Protein AF-A0A8S8XSM4-F1 (afdb_monomer_lite)

pLDDT: mean 74.54, std 16.75, range [39.03, 95.88]

Foldseek 3Di:
DPDPVVVVVVVCVVVVVVVVVVVVVVVVVVVVVVVVVVVVVVVVVVVVVVCVVVVPPPPVAPCLVVVVCQCPPPCHNCPDDPPPDPPPPDDDDDPVVDCNPVPNPDDDDPVSVVVVVVVVVVVVVVVVVQQVCQVPDPLCVVVVHNGVVVSVVVVSCVVPPDPCPVVVVVVVCVVPDD

Radius of gyration: 32.02 Å; chains: 1; bounding box: 61×60×104 Å

Structure (mmCIF, N/CA/C/O backbone):
data_AF-A0A8S8XSM4-F1
#
_entry.id   AF-A0A8S8XSM4-F1
#
loop_
_atom_site.group_PDB
_atom_site.id
_atom_site.type_symbol
_atom_site.label_atom_id
_atom_site.label_alt_id
_atom_site.label_comp_id
_atom_site.label_asym_id
_atom_site.label_entity_id
_atom_site.label_seq_id
_atom_site.pdbx_PDB_ins_code
_atom_site.Cartn_x
_atom_site.Cartn_y
_atom_site.Cartn_z
_atom_site.occupancy
_atom_site.B_iso_or_equiv
_atom_site.auth_seq_id
_atom_site.auth_comp_id
_atom_site.auth_asym_id
_atom_site.auth_atom_id
_atom_site.pdbx_PDB_model_num
ATOM 1 N N . MET A 1 1 ? -2.924 33.298 47.938 1.00 69.75 1 MET A N 1
ATOM 2 C CA . MET A 1 1 ? -3.280 32.424 46.799 1.00 69.75 1 MET A CA 1
ATOM 3 C C . MET A 1 1 ? -2.288 32.737 45.690 1.00 69.75 1 MET A C 1
ATOM 5 O O . MET A 1 1 ? -1.945 33.910 45.592 1.00 69.75 1 MET A O 1
ATOM 9 N N . PRO A 1 2 ? -1.749 31.752 44.950 1.00 69.94 2 PRO A N 1
ATOM 10 C CA . PRO A 1 2 ? -0.869 32.055 43.822 1.00 69.94 2 PRO A CA 1
ATOM 11 C C . PRO A 1 2 ? -1.627 32.911 42.802 1.00 69.94 2 PRO A C 1
ATOM 13 O O . PRO A 1 2 ? -2.834 32.727 42.635 1.00 69.94 2 PRO A O 1
ATOM 16 N N . ASP A 1 3 ? -0.937 33.854 42.157 1.00 86.81 3 ASP A N 1
ATOM 17 C CA . ASP A 1 3 ? -1.569 34.731 41.172 1.00 86.81 3 ASP A CA 1
ATOM 18 C C . ASP A 1 3 ? -2.214 33.899 40.053 1.00 86.81 3 ASP A C 1
ATOM 20 O O . ASP A 1 3 ? -1.599 32.943 39.565 1.00 86.81 3 ASP A O 1
ATOM 24 N N . PRO A 1 4 ? -3.428 34.257 39.599 1.00 84.62 4 PRO A N 1
ATOM 25 C CA . PRO A 1 4 ? -4.159 33.489 38.591 1.00 84.62 4 PRO A CA 1
ATOM 26 C C . PRO A 1 4 ? -3.360 33.325 37.290 1.00 84.62 4 PRO A C 1
ATOM 28 O O . PRO A 1 4 ? -3.462 32.301 36.622 1.00 84.62 4 PRO A O 1
ATOM 31 N N . VAL A 1 5 ? -2.495 34.292 36.972 1.00 84.50 5 VAL A N 1
ATOM 32 C CA . VAL A 1 5 ? -1.582 34.242 35.823 1.00 84.50 5 VAL A CA 1
ATOM 33 C C . VAL A 1 5 ? -0.590 33.077 35.931 1.00 84.50 5 VAL A C 1
ATOM 35 O O . VAL A 1 5 ? -0.357 32.385 34.945 1.00 84.50 5 VAL A O 1
ATOM 38 N N . ILE A 1 6 ? -0.046 32.812 37.122 1.00 85.62 6 ILE A N 1
ATOM 39 C CA . ILE A 1 6 ? 0.933 31.735 37.356 1.00 85.62 6 ILE A CA 1
ATOM 40 C C . ILE A 1 6 ? 0.262 30.360 37.240 1.00 85.62 6 ILE A C 1
ATOM 42 O O . ILE A 1 6 ? 0.851 29.410 36.731 1.00 85.62 6 ILE A O 1
ATOM 46 N N . PHE A 1 7 ? -0.991 30.242 37.677 1.00 84.38 7 PHE A N 1
ATOM 47 C CA . PHE A 1 7 ? -1.741 28.992 37.556 1.00 84.38 7 PHE A CA 1
ATOM 48 C C . PHE A 1 7 ? -2.066 28.655 36.092 1.00 84.38 7 PHE A C 1
ATOM 50 O O . PHE A 1 7 ? -1.910 27.511 35.665 1.00 84.38 7 PHE A O 1
ATOM 57 N N . VAL A 1 8 ? -2.457 29.660 35.301 1.00 85.69 8 VAL A N 1
ATOM 58 C CA . VAL A 1 8 ? -2.746 29.485 33.871 1.00 85.69 8 VAL A CA 1
ATOM 59 C C . VAL A 1 8 ? -1.489 29.086 33.092 1.00 85.69 8 VAL A C 1
ATOM 61 O O . VAL A 1 8 ? -1.557 28.193 32.248 1.00 85.69 8 VAL A O 1
ATOM 64 N N . THR A 1 9 ? -0.326 29.676 33.381 1.00 86.50 9 THR A N 1
ATOM 65 C CA . THR A 1 9 ? 0.915 29.326 32.669 1.00 86.50 9 THR A CA 1
ATOM 66 C C . THR A 1 9 ? 1.357 27.891 32.946 1.00 86.50 9 THR A C 1
ATOM 68 O O . THR A 1 9 ? 1.697 27.175 32.006 1.00 86.50 9 THR A O 1
ATOM 71 N N . ILE A 1 10 ? 1.279 27.429 34.198 1.00 89.06 10 ILE A N 1
ATOM 72 C CA . ILE A 1 10 ? 1.625 26.047 34.573 1.00 89.06 10 ILE A CA 1
ATOM 73 C C . ILE A 1 10 ? 0.739 25.026 33.844 1.00 89.06 10 ILE A C 1
ATOM 75 O O . ILE A 1 10 ? 1.228 23.971 33.444 1.00 89.06 10 ILE A O 1
ATOM 79 N N . LEU A 1 11 ? -0.540 25.344 33.622 1.00 86.56 11 LEU A N 1
ATOM 80 C CA . LEU A 1 11 ? -1.478 24.456 32.934 1.00 86.56 11 LEU A CA 1
ATOM 81 C C . LEU A 1 11 ? -1.235 24.396 31.417 1.00 86.56 11 LEU A C 1
ATOM 83 O O . LEU A 1 11 ? -1.378 23.335 30.811 1.00 86.56 11 LEU A O 1
ATOM 87 N N . PHE A 1 12 ? -0.829 25.508 30.798 1.00 90.12 12 PHE A N 1
ATOM 88 C CA . PHE A 1 12 ? -0.621 25.579 29.348 1.00 90.12 12 PHE A CA 1
ATOM 89 C C . PHE A 1 12 ? 0.743 25.060 28.874 1.00 90.12 12 PHE A C 1
ATOM 91 O O . PHE A 1 12 ? 0.816 24.532 27.767 1.00 90.12 12 PHE A O 1
ATOM 98 N N . ILE A 1 13 ? 1.805 25.153 29.684 1.00 90.62 13 ILE A N 1
ATOM 99 C CA . ILE A 1 13 ? 3.154 24.657 29.337 1.00 90.62 13 ILE A CA 1
ATOM 100 C C . ILE A 1 13 ? 3.169 23.191 28.851 1.00 90.62 13 ILE A C 1
ATOM 102 O O . ILE A 1 13 ? 3.739 22.932 27.790 1.00 90.62 13 ILE A O 1
ATOM 106 N N . PRO A 1 14 ? 2.566 22.211 29.553 1.00 93.06 14 PRO A N 1
ATOM 107 C CA . PRO A 1 14 ? 2.589 20.825 29.085 1.00 93.06 14 PRO A CA 1
ATOM 108 C C . PRO A 1 14 ? 1.781 20.636 27.794 1.00 93.06 14 PRO A C 1
ATOM 110 O O . PRO A 1 14 ? 2.182 19.863 26.926 1.00 93.06 14 PRO A O 1
ATOM 113 N N . VAL A 1 15 ? 0.677 21.370 27.628 1.00 92.38 15 VAL A N 1
ATOM 114 C CA . VAL A 1 15 ? -0.173 21.292 26.429 1.00 92.38 15 VAL A CA 1
ATOM 115 C C . VAL A 1 15 ? 0.570 21.825 25.206 1.00 92.38 15 VAL A C 1
ATOM 117 O O . VAL A 1 15 ? 0.608 21.166 24.167 1.00 92.38 15 VAL A O 1
ATOM 120 N N . THR A 1 16 ? 1.207 22.992 25.324 1.00 91.62 16 THR A N 1
ATOM 121 C CA . THR A 1 16 ? 1.988 23.575 24.226 1.00 91.62 16 THR A CA 1
ATOM 122 C C . THR A 1 16 ? 3.199 22.711 23.889 1.00 91.62 16 THR A C 1
ATOM 124 O O . THR A 1 16 ? 3.492 22.527 22.711 1.00 91.62 16 THR A O 1
ATOM 127 N N . PHE A 1 17 ? 3.845 22.103 24.888 1.00 95.00 17 PHE A N 1
ATOM 128 C CA . PHE A 1 17 ? 4.951 21.172 24.673 1.00 95.00 17 PHE A CA 1
ATOM 129 C C . PHE A 1 17 ? 4.535 19.944 23.847 1.00 95.00 17 PHE A C 1
ATOM 131 O O . PHE A 1 17 ? 5.211 19.601 22.879 1.00 95.00 17 PHE A O 1
ATOM 138 N N . VAL A 1 18 ? 3.397 19.315 24.167 1.00 95.31 18 VAL A N 1
ATOM 139 C CA . VAL A 1 18 ? 2.875 18.164 23.405 1.00 95.31 18 VAL A CA 1
ATOM 140 C C . VAL A 1 18 ? 2.526 18.555 21.967 1.00 95.31 18 VAL A C 1
ATOM 142 O O . VAL A 1 18 ? 2.875 17.829 21.034 1.00 95.31 18 VAL A O 1
ATOM 145 N N . LEU A 1 19 ? 1.879 19.709 21.770 1.00 93.69 19 LEU A N 1
ATOM 146 C CA . LEU A 1 19 ? 1.519 20.203 20.437 1.00 93.69 19 LEU A CA 1
ATOM 147 C C . LEU A 1 19 ? 2.754 20.474 19.573 1.00 93.69 19 LEU A C 1
ATOM 149 O O . LEU A 1 19 ? 2.806 20.045 18.420 1.00 93.69 19 LEU A O 1
ATOM 153 N N . VAL A 1 20 ? 3.761 21.142 20.140 1.00 95.56 20 VAL A N 1
ATOM 154 C CA . VAL A 1 20 ? 5.030 21.419 19.458 1.00 95.56 20 VAL A CA 1
ATOM 155 C C . VAL A 1 20 ? 5.753 20.118 19.128 1.00 95.56 20 VAL A C 1
ATOM 157 O O . VAL A 1 20 ? 6.206 19.954 18.000 1.00 95.56 20 VAL A O 1
ATOM 160 N N . ASN A 1 21 ? 5.808 19.164 20.059 1.00 95.88 21 ASN A N 1
ATOM 161 C CA . ASN A 1 21 ? 6.456 17.880 19.815 1.00 95.88 21 ASN A CA 1
ATOM 162 C C . ASN A 1 21 ? 5.788 17.121 18.659 1.00 95.88 21 ASN A C 1
ATOM 164 O O . ASN A 1 21 ? 6.469 16.680 17.739 1.00 95.88 21 ASN A O 1
ATOM 168 N N . ASN A 1 22 ? 4.454 17.049 18.648 1.00 94.19 22 ASN A N 1
ATOM 169 C CA . ASN A 1 22 ? 3.709 16.385 17.577 1.00 94.19 22 ASN A CA 1
ATOM 170 C C . ASN A 1 22 ? 3.908 17.078 16.216 1.00 94.19 22 ASN A C 1
ATOM 172 O O . ASN A 1 22 ? 4.124 16.423 15.195 1.00 94.19 22 ASN A O 1
ATOM 176 N N . TYR A 1 23 ? 3.909 18.415 16.201 1.00 95.38 23 TYR A N 1
ATOM 177 C CA . TYR A 1 23 ? 4.209 19.193 14.999 1.00 95.38 23 TYR A CA 1
ATOM 178 C C . TYR A 1 23 ? 5.619 18.902 14.467 1.00 95.38 23 TYR A C 1
ATOM 180 O O . TYR A 1 23 ? 5.796 18.657 13.273 1.00 95.38 23 TYR A O 1
ATOM 188 N N . ILE A 1 24 ? 6.611 18.873 15.359 1.00 95.00 24 ILE A N 1
ATOM 189 C CA . ILE A 1 24 ? 8.001 18.564 15.025 1.00 95.00 24 ILE A CA 1
ATOM 190 C C . ILE A 1 24 ? 8.117 17.145 14.455 1.00 95.00 24 ILE A C 1
ATOM 192 O O . ILE A 1 24 ? 8.747 16.956 13.414 1.00 95.00 24 ILE A O 1
ATOM 196 N N . THR A 1 25 ? 7.485 16.153 15.091 1.00 93.19 25 THR A N 1
ATOM 197 C CA . THR A 1 25 ? 7.480 14.767 14.605 1.00 93.19 25 THR A CA 1
ATOM 198 C C . THR A 1 25 ? 6.909 14.683 13.193 1.00 93.19 25 THR A C 1
ATOM 200 O O . THR A 1 25 ? 7.551 14.112 12.312 1.00 93.19 25 THR A O 1
ATOM 203 N N . LYS A 1 26 ? 5.752 15.309 12.950 1.00 92.00 26 LYS A N 1
ATOM 204 C CA . LYS A 1 26 ? 5.112 15.317 11.630 1.00 92.00 26 LYS A CA 1
ATOM 205 C C . LYS A 1 26 ? 5.994 15.982 10.570 1.00 92.00 26 LYS A C 1
ATOM 207 O O . LYS A 1 26 ? 6.150 15.445 9.479 1.00 92.00 26 LYS A O 1
ATOM 212 N N . TYR A 1 27 ? 6.612 17.115 10.902 1.00 94.88 27 TYR A N 1
ATOM 213 C CA . TYR A 1 27 ? 7.510 17.829 9.996 1.00 94.88 27 TYR A CA 1
ATOM 214 C C . TYR A 1 27 ? 8.723 16.981 9.589 1.00 94.88 27 TYR A C 1
ATOM 216 O O . TYR A 1 27 ? 9.049 16.889 8.403 1.00 94.88 27 TYR A O 1
ATOM 224 N N . TYR A 1 28 ? 9.376 16.321 10.552 1.00 93.88 28 TYR A N 1
ATOM 225 C CA . TYR A 1 28 ? 10.510 15.450 10.248 1.00 93.88 28 TYR A CA 1
ATOM 226 C C . TYR A 1 28 ? 10.096 14.208 9.460 1.00 93.88 28 TYR A C 1
ATOM 228 O O . TYR A 1 28 ? 10.827 13.824 8.555 1.00 93.88 28 TYR A O 1
ATOM 236 N N . GLN A 1 29 ? 8.927 13.624 9.732 1.00 91.12 29 GLN A N 1
ATOM 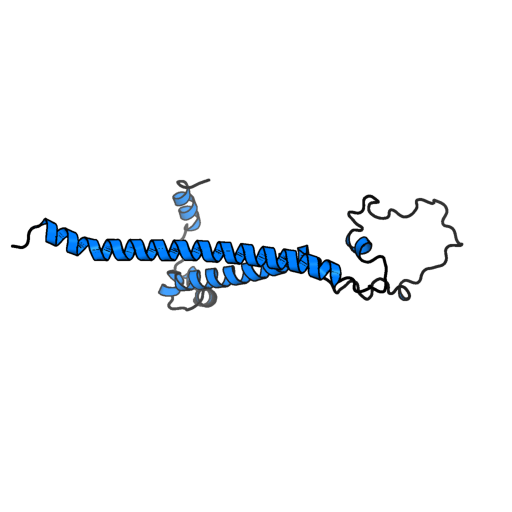237 C CA . GLN A 1 29 ? 8.402 12.505 8.944 1.00 91.12 29 GLN A CA 1
ATOM 238 C C . GLN A 1 29 ? 8.214 12.886 7.472 1.00 91.12 29 GLN A C 1
ATOM 240 O O . GLN A 1 29 ? 8.766 12.210 6.608 1.00 91.12 29 GLN A O 1
ATOM 245 N N . THR A 1 30 ? 7.533 14.003 7.181 1.00 88.62 30 THR A N 1
ATOM 246 C CA . THR A 1 30 ? 7.356 14.478 5.796 1.00 88.62 30 THR A CA 1
ATOM 247 C C . THR A 1 30 ? 8.697 14.751 5.118 1.00 88.62 30 THR A C 1
ATOM 249 O O . THR A 1 30 ? 8.893 14.411 3.954 1.00 88.62 30 THR A O 1
ATOM 252 N N . LYS A 1 31 ? 9.650 15.351 5.842 1.00 92.31 31 LYS A N 1
ATOM 253 C CA . LYS A 1 31 ? 10.969 15.662 5.285 1.00 92.31 31 LYS A CA 1
ATOM 254 C C . LYS A 1 31 ? 11.794 14.406 5.001 1.00 92.31 31 LYS A C 1
ATOM 256 O O . LYS A 1 31 ? 12.466 14.355 3.977 1.00 92.31 31 LYS A O 1
ATOM 261 N N . ILE A 1 32 ? 11.745 13.412 5.888 1.00 90.06 32 ILE A N 1
ATOM 262 C CA . ILE A 1 32 ? 12.396 12.115 5.675 1.00 90.06 32 ILE A CA 1
ATOM 263 C C . ILE A 1 32 ? 11.787 11.442 4.450 1.00 90.06 32 ILE A C 1
ATOM 265 O O . ILE A 1 32 ? 12.539 11.039 3.576 1.00 90.06 32 ILE A O 1
ATOM 269 N N . GLU A 1 33 ? 10.458 11.392 4.345 1.00 87.50 33 GLU A N 1
ATOM 270 C CA . GLU A 1 33 ? 9.767 10.800 3.196 1.00 87.50 33 GLU A CA 1
ATOM 271 C C . GLU A 1 33 ? 10.181 11.467 1.875 1.00 87.50 33 GLU A C 1
ATOM 273 O O . GLU A 1 33 ? 10.549 10.783 0.918 1.00 87.50 33 GLU A O 1
ATOM 278 N N . TYR A 1 34 ? 10.207 12.802 1.842 1.00 89.94 34 TYR A N 1
ATOM 279 C CA . TYR A 1 34 ? 10.664 13.561 0.679 1.00 89.94 34 TYR A CA 1
ATOM 280 C C . TYR A 1 34 ? 12.106 13.206 0.291 1.00 89.94 34 TYR A C 1
ATOM 282 O O . TYR A 1 34 ? 12.357 12.837 -0.852 1.00 89.94 34 TYR A O 1
ATOM 290 N N . LEU A 1 35 ? 13.035 13.247 1.251 1.00 88.62 35 LEU A N 1
ATOM 291 C CA . LEU A 1 35 ? 14.446 12.932 1.009 1.00 88.62 35 LEU A CA 1
ATOM 292 C C . LEU A 1 35 ? 14.649 11.470 0.600 1.00 88.62 35 LEU A C 1
ATOM 294 O O . LEU A 1 35 ? 15.501 11.182 -0.233 1.00 88.62 35 LEU A O 1
ATOM 298 N N . THR A 1 36 ? 13.871 10.538 1.157 1.00 83.56 36 THR A N 1
ATOM 299 C CA . THR A 1 36 ? 13.928 9.131 0.750 1.00 83.56 36 THR A CA 1
ATOM 300 C C . THR A 1 36 ? 13.416 8.935 -0.668 1.00 83.56 36 THR A C 1
ATOM 302 O O . THR A 1 36 ? 14.031 8.184 -1.413 1.00 83.56 36 THR A O 1
ATOM 305 N N . ASN A 1 37 ? 12.347 9.628 -1.070 1.00 81.81 37 ASN A N 1
ATOM 306 C CA . ASN A 1 37 ? 11.854 9.574 -2.444 1.00 81.81 37 ASN A CA 1
ATOM 307 C C . ASN A 1 37 ? 12.865 10.187 -3.414 1.00 81.81 37 ASN A C 1
ATOM 309 O O . ASN A 1 37 ? 13.174 9.569 -4.424 1.00 81.81 37 ASN A O 1
ATOM 313 N N . GLU A 1 38 ? 13.427 11.352 -3.089 1.00 85.38 38 GLU A N 1
ATOM 314 C CA . GLU A 1 38 ? 14.476 11.992 -3.891 1.00 85.38 38 GLU A CA 1
ATOM 315 C C . GLU A 1 38 ? 15.703 11.081 -4.038 1.00 85.38 38 GLU A C 1
ATOM 317 O O . GLU A 1 38 ? 16.194 10.877 -5.144 1.00 85.38 38 GLU A O 1
ATOM 322 N N . PHE A 1 39 ? 16.155 10.458 -2.947 1.00 82.88 39 PHE A N 1
ATOM 323 C CA . PHE A 1 39 ? 17.258 9.500 -2.977 1.00 82.88 39 PHE A CA 1
ATOM 324 C C . PHE A 1 39 ? 16.928 8.245 -3.795 1.00 82.88 39 PHE A C 1
ATOM 326 O O . PHE A 1 39 ? 17.783 7.745 -4.521 1.00 82.88 39 PHE A O 1
ATOM 333 N N . LEU A 1 40 ? 15.703 7.721 -3.695 1.00 75.00 40 LEU A N 1
ATOM 334 C CA . LEU A 1 40 ? 15.259 6.586 -4.505 1.00 75.00 40 LEU A CA 1
ATOM 335 C C . LEU A 1 40 ? 15.208 6.944 -5.992 1.00 75.00 40 LEU A C 1
ATOM 337 O O . LEU A 1 40 ? 15.648 6.133 -6.796 1.00 75.00 40 LEU A O 1
ATOM 341 N N . ILE A 1 41 ? 14.742 8.147 -6.343 1.00 72.06 41 ILE A N 1
ATOM 342 C CA . ILE A 1 41 ? 14.753 8.668 -7.718 1.00 72.06 41 ILE A CA 1
ATOM 343 C C . ILE A 1 41 ? 16.191 8.812 -8.211 1.00 72.06 41 ILE A C 1
ATOM 345 O O . ILE A 1 41 ? 16.518 8.310 -9.274 1.00 72.06 41 ILE A O 1
ATOM 349 N N . GLN A 1 42 ? 17.082 9.402 -7.415 1.00 74.38 42 GLN A N 1
ATOM 350 C CA . GLN A 1 42 ? 18.489 9.539 -7.786 1.00 74.38 42 GLN A CA 1
ATOM 351 C C . GLN A 1 42 ? 19.176 8.180 -7.952 1.00 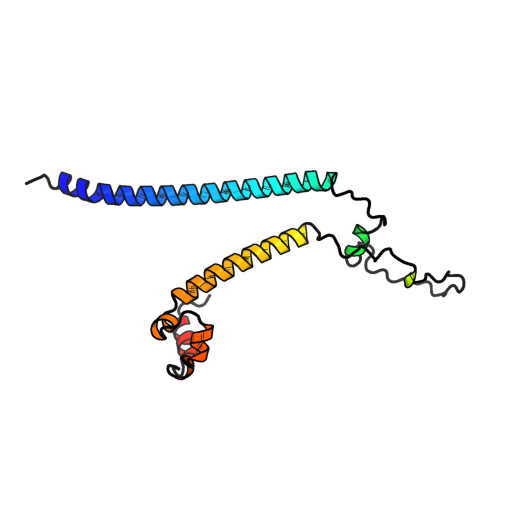74.38 42 GLN A C 1
ATOM 353 O O . GLN A 1 42 ? 19.973 7.997 -8.866 1.00 74.38 42 GLN A O 1
ATOM 358 N N . LYS A 1 43 ? 18.884 7.214 -7.074 1.00 72.56 43 LYS A N 1
ATOM 359 C CA . LYS A 1 43 ? 19.384 5.844 -7.208 1.00 72.56 43 LYS A CA 1
ATOM 360 C C . LYS A 1 43 ? 18.823 5.175 -8.461 1.00 72.56 43 LYS A C 1
ATOM 362 O O . LYS A 1 43 ? 19.533 4.380 -9.060 1.00 72.56 43 LYS A O 1
ATOM 367 N N . LEU A 1 44 ? 17.582 5.481 -8.832 1.00 67.88 44 LEU A N 1
ATOM 368 C CA . LEU A 1 44 ? 16.951 4.986 -10.046 1.00 67.88 44 LEU A CA 1
ATOM 369 C C . LEU A 1 44 ? 17.620 5.583 -11.294 1.00 67.88 44 LEU A C 1
ATOM 371 O O . LEU A 1 44 ? 18.064 4.817 -12.137 1.00 67.88 44 LEU A O 1
ATOM 375 N N . ASP A 1 45 ? 17.816 6.901 -11.348 1.00 63.59 45 ASP A N 1
ATOM 376 C CA . ASP A 1 45 ? 18.517 7.591 -12.443 1.00 63.59 45 ASP A CA 1
ATOM 377 C C . ASP A 1 45 ? 19.977 7.120 -12.568 1.00 63.59 45 ASP A C 1
ATOM 379 O O . ASP A 1 45 ? 20.458 6.828 -13.660 1.00 63.59 45 ASP A O 1
ATOM 383 N N . ALA A 1 46 ? 20.683 6.976 -11.440 1.00 60.72 46 ALA A N 1
ATOM 384 C CA . ALA A 1 46 ? 22.041 6.435 -11.418 1.00 60.72 46 ALA 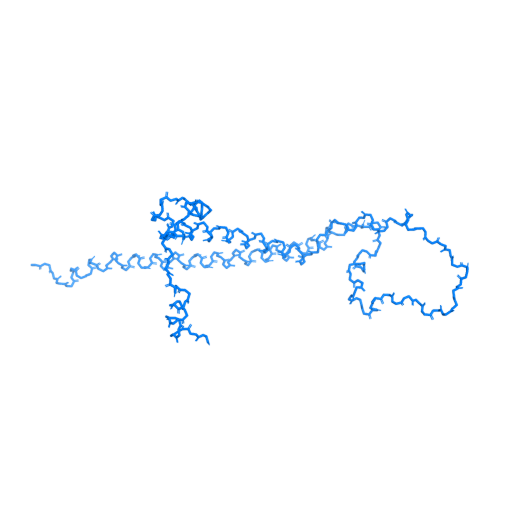A CA 1
ATOM 385 C C . ALA A 1 46 ? 22.075 4.948 -11.797 1.00 60.72 46 ALA A C 1
ATOM 387 O O . ALA A 1 46 ? 23.036 4.495 -12.415 1.00 60.72 46 ALA A O 1
ATOM 388 N N . SER A 1 47 ? 21.033 4.182 -11.447 1.00 57.41 47 SER A N 1
ATOM 389 C CA . SER A 1 47 ? 20.896 2.806 -11.915 1.00 57.41 47 SER A CA 1
ATOM 390 C C . SER A 1 47 ? 20.578 2.751 -13.399 1.00 57.41 47 SER A C 1
ATOM 392 O O . SER A 1 47 ? 21.123 1.880 -14.046 1.00 57.41 47 SER A O 1
ATOM 394 N N . ASP A 1 48 ? 19.800 3.676 -13.962 1.00 53.78 48 ASP A N 1
ATOM 395 C CA . ASP A 1 48 ? 19.553 3.756 -15.404 1.00 53.78 48 ASP A CA 1
ATOM 396 C C . ASP A 1 48 ? 20.849 4.112 -16.163 1.00 53.78 48 ASP A C 1
ATOM 398 O O . ASP A 1 48 ? 21.133 3.494 -17.189 1.00 53.78 48 ASP A O 1
ATOM 402 N N . GLU A 1 49 ? 21.707 4.995 -15.625 1.00 52.91 49 GLU A N 1
ATOM 403 C CA . GLU A 1 49 ? 23.055 5.252 -16.172 1.00 52.91 49 GLU A CA 1
ATOM 404 C C . GLU A 1 49 ? 24.015 4.048 -16.013 1.00 52.91 49 GLU A C 1
ATOM 406 O O . GLU A 1 49 ? 24.759 3.725 -16.943 1.00 52.91 49 GLU A O 1
ATOM 411 N N . GLU A 1 50 ? 24.000 3.326 -14.882 1.00 49.91 50 GLU A N 1
ATOM 412 C CA . GLU A 1 50 ? 24.783 2.084 -14.715 1.00 49.91 50 GLU A CA 1
ATOM 413 C C . GLU A 1 50 ? 24.205 0.896 -15.516 1.00 49.91 50 GLU A C 1
ATOM 415 O O . GLU A 1 50 ? 24.951 -0.004 -15.916 1.00 49.91 50 GLU A O 1
ATOM 420 N N . ILE A 1 51 ? 22.899 0.875 -15.796 1.00 45.50 51 ILE A N 1
ATOM 421 C CA . ILE A 1 51 ? 22.198 -0.128 -16.612 1.00 45.50 51 ILE A CA 1
ATOM 422 C C . ILE A 1 51 ? 22.485 0.110 -18.098 1.00 45.50 51 ILE A C 1
ATOM 424 O O . ILE A 1 51 ? 22.745 -0.866 -18.803 1.00 45.50 51 ILE A O 1
ATOM 428 N N . ASP A 1 52 ? 22.564 1.359 -18.566 1.00 43.47 52 ASP A N 1
ATOM 429 C CA . ASP A 1 52 ? 22.953 1.674 -19.953 1.00 43.47 52 ASP A CA 1
ATOM 430 C C . ASP A 1 52 ? 24.402 1.228 -20.262 1.00 43.47 52 ASP A C 1
ATOM 432 O O . ASP A 1 52 ? 24.740 0.839 -21.384 1.00 43.47 52 ASP A O 1
ATOM 436 N N . LEU A 1 53 ? 25.260 1.157 -19.235 1.00 42.19 53 LEU A N 1
ATOM 437 C CA . LEU A 1 53 ? 26.637 0.655 -19.344 1.00 42.19 53 LEU A CA 1
ATOM 438 C C . LEU A 1 53 ? 26.794 -0.853 -19.054 1.00 42.19 53 LEU A C 1
ATOM 440 O O . LEU A 1 53 ? 27.727 -1.467 -19.578 1.00 42.19 53 LEU A O 1
ATOM 444 N N . SER A 1 54 ? 25.913 -1.478 -18.260 1.00 41.19 54 SER A N 1
ATOM 445 C CA . SER A 1 54 ? 26.056 -2.885 -17.820 1.00 41.19 54 SER A CA 1
ATOM 446 C C . SER A 1 54 ? 25.042 -3.876 -18.410 1.00 41.19 54 SER A C 1
ATOM 448 O O . SER A 1 54 ? 25.285 -5.087 -18.384 1.00 41.19 54 SER A O 1
ATOM 450 N N . VAL A 1 55 ? 23.942 -3.400 -19.004 1.00 45.31 55 VAL A N 1
ATOM 451 C CA . VAL A 1 55 ? 22.917 -4.231 -19.668 1.00 45.31 55 VAL A CA 1
ATOM 452 C C . VAL A 1 55 ? 23.065 -4.213 -21.188 1.00 45.31 55 VAL A C 1
ATOM 454 O O . VAL A 1 55 ? 22.247 -4.763 -21.919 1.00 45.31 55 VAL A O 1
ATOM 457 N N . LYS A 1 56 ? 24.221 -3.790 -21.699 1.00 43.84 56 LYS A N 1
ATOM 458 C CA . LYS A 1 56 ? 24.691 -4.269 -23.001 1.00 43.84 56 LYS A CA 1
ATOM 459 C C . LYS A 1 56 ? 25.215 -5.704 -22.877 1.00 43.84 56 LYS A C 1
ATOM 461 O O . LYS A 1 56 ? 26.361 -6.006 -23.198 1.00 43.84 56 LYS A O 1
ATOM 466 N N . ARG A 1 57 ? 24.381 -6.628 -22.382 1.00 46.50 57 ARG A N 1
ATOM 467 C CA . ARG A 1 57 ? 24.597 -8.036 -22.711 1.00 46.50 57 ARG A CA 1
ATOM 468 C C . ARG A 1 57 ? 24.226 -8.147 -24.167 1.00 46.50 57 ARG A C 1
ATOM 470 O O . ARG A 1 57 ? 23.058 -7.982 -24.508 1.00 46.50 57 ARG A O 1
ATOM 477 N N . ASP A 1 58 ? 25.230 -8.411 -24.991 1.00 45.72 58 ASP A N 1
ATOM 478 C CA . ASP A 1 58 ? 25.058 -8.846 -26.366 1.00 45.72 58 ASP A CA 1
ATOM 479 C C . ASP A 1 58 ? 24.105 -10.046 -26.358 1.00 45.72 58 ASP A C 1
ATOM 481 O O . ASP A 1 58 ? 24.506 -11.206 -26.233 1.00 45.72 58 ASP A O 1
ATOM 485 N N . SER A 1 59 ? 22.801 -9.778 -26.448 1.00 46.56 59 SER A N 1
ATOM 486 C CA . SER A 1 59 ? 21.870 -10.785 -26.909 1.00 46.56 59 SER A CA 1
ATOM 487 C C . SER A 1 59 ? 22.461 -11.268 -28.229 1.00 46.56 59 SER A C 1
ATOM 489 O O . SER A 1 59 ? 22.873 -10.471 -29.076 1.00 46.56 59 SER A O 1
ATOM 491 N N . ARG A 1 60 ? 22.568 -12.586 -28.415 1.00 52.22 60 ARG A N 1
ATOM 492 C CA . ARG A 1 60 ? 23.139 -13.158 -29.648 1.00 52.22 60 ARG A CA 1
ATOM 493 C C . ARG A 1 60 ? 22.314 -12.808 -30.899 1.00 52.22 60 ARG A C 1
ATOM 495 O O . ARG A 1 60 ? 22.667 -13.221 -32.001 1.00 52.22 60 ARG A O 1
ATOM 502 N N . PHE A 1 61 ? 21.239 -12.040 -30.723 1.00 51.50 61 PHE A N 1
ATOM 503 C CA . PHE A 1 61 ? 20.256 -11.664 -31.712 1.00 51.50 61 PHE A CA 1
ATOM 504 C C . PHE A 1 61 ? 20.133 -10.132 -31.749 1.00 51.50 61 PHE A C 1
ATOM 506 O O . PHE A 1 61 ? 19.547 -9.536 -30.850 1.00 51.50 61 PHE A O 1
ATOM 513 N N . PRO A 1 62 ? 20.621 -9.470 -32.808 1.00 55.09 62 PRO A N 1
ATOM 514 C CA . PRO A 1 62 ? 20.708 -8.008 -32.898 1.00 55.09 62 PRO A CA 1
ATOM 515 C C . PRO A 1 62 ? 19.350 -7.280 -33.011 1.00 55.09 62 PRO A C 1
ATOM 517 O O . PRO A 1 62 ? 19.320 -6.101 -33.340 1.00 55.09 62 PRO A O 1
ATOM 520 N N . ASN A 1 63 ? 18.219 -7.966 -32.804 1.00 55.22 63 ASN A N 1
ATOM 521 C CA . ASN A 1 63 ? 16.879 -7.479 -33.153 1.00 55.22 63 ASN A CA 1
ATOM 522 C C . ASN A 1 63 ? 15.876 -7.474 -31.982 1.00 55.22 63 ASN A C 1
ATOM 524 O O . ASN A 1 63 ? 14.676 -7.324 -32.208 1.00 55.22 63 ASN A O 1
ATOM 528 N N . ILE A 1 64 ? 16.328 -7.690 -30.744 1.00 56.50 64 ILE A N 1
ATOM 529 C CA . ILE A 1 64 ? 15.431 -7.949 -29.606 1.00 56.50 64 ILE A CA 1
ATOM 530 C C . ILE A 1 64 ? 14.526 -6.755 -29.253 1.00 56.50 64 ILE A C 1
ATOM 532 O O . ILE A 1 64 ? 13.338 -6.941 -28.993 1.00 56.50 64 ILE A O 1
ATOM 536 N N . GLU A 1 65 ? 15.038 -5.525 -29.347 1.00 52.78 65 GLU A N 1
ATOM 537 C CA . GLU A 1 65 ? 14.266 -4.301 -29.082 1.00 52.78 65 GLU A CA 1
ATOM 538 C C . GLU A 1 65 ? 13.151 -4.079 -30.114 1.00 52.78 65 GLU A C 1
ATOM 540 O O . GLU A 1 65 ? 12.017 -3.743 -29.766 1.00 52.78 65 GLU A O 1
ATOM 545 N N . TYR A 1 66 ? 13.428 -4.357 -31.390 1.00 54.50 66 TYR A N 1
ATOM 546 C CA . TYR A 1 66 ? 12.445 -4.209 -32.464 1.00 54.50 66 TYR A CA 1
ATOM 547 C C . TYR A 1 66 ? 11.391 -5.324 -32.469 1.00 54.50 66 TYR A C 1
ATOM 549 O O . TYR A 1 66 ? 10.353 -5.163 -33.105 1.00 54.50 66 TYR A O 1
ATOM 557 N N . LEU A 1 67 ? 11.626 -6.466 -31.807 1.00 56.31 67 LEU A N 1
ATOM 558 C CA . LEU A 1 67 ? 10.651 -7.563 -31.722 1.00 56.31 67 LEU A CA 1
ATOM 559 C C . LEU A 1 67 ? 9.504 -7.252 -30.751 1.00 56.31 67 LEU A C 1
ATOM 561 O O . LEU A 1 67 ? 8.367 -7.635 -31.028 1.00 56.31 67 LEU A O 1
ATOM 565 N N . ARG A 1 68 ? 9.770 -6.518 -29.663 1.00 56.41 68 ARG A N 1
ATOM 566 C CA . ARG A 1 68 ? 8.752 -6.164 -28.655 1.00 56.41 68 ARG A CA 1
ATOM 567 C C . ARG A 1 68 ? 7.807 -5.058 -29.123 1.00 56.41 68 ARG A C 1
ATOM 569 O O . ARG A 1 68 ? 6.616 -5.113 -28.843 1.00 56.41 68 ARG A O 1
ATOM 576 N N . ASN A 1 69 ? 8.315 -4.110 -29.911 1.00 54.94 69 ASN A N 1
ATOM 577 C CA . ASN A 1 69 ? 7.562 -2.937 -30.365 1.00 54.94 69 ASN A CA 1
ATOM 578 C C . ASN A 1 69 ? 6.951 -3.083 -31.771 1.00 54.94 69 ASN A C 1
ATOM 580 O O . ASN A 1 69 ? 6.504 -2.093 -32.341 1.00 54.94 69 ASN A O 1
ATOM 584 N N . ARG A 1 70 ? 6.873 -4.291 -32.352 1.00 56.41 70 ARG A N 1
ATOM 585 C CA . ARG A 1 70 ? 6.390 -4.487 -33.742 1.00 56.41 70 ARG A CA 1
ATOM 586 C C . ARG A 1 70 ? 4.974 -3.989 -34.023 1.00 56.41 70 ARG A C 1
ATOM 588 O O . ARG A 1 70 ? 4.652 -3.716 -35.173 1.00 56.41 70 ARG A O 1
ATOM 595 N N . GLY A 1 71 ? 4.123 -3.902 -33.003 1.00 55.31 71 GLY A N 1
ATOM 596 C CA . GLY A 1 71 ? 2.788 -3.314 -33.145 1.00 55.31 71 GLY A CA 1
ATOM 597 C C . GLY A 1 71 ? 2.802 -1.786 -33.267 1.00 55.31 71 GLY A C 1
ATOM 598 O O . GLY A 1 71 ? 1.867 -1.225 -33.831 1.00 55.31 71 GLY A O 1
ATOM 599 N N . SER A 1 72 ? 3.863 -1.146 -32.769 1.00 50.72 72 SER A N 1
ATOM 600 C CA . SER A 1 72 ? 3.995 0.308 -32.606 1.00 50.72 72 SER A CA 1
ATOM 601 C C . SER A 1 72 ? 5.132 0.923 -33.432 1.00 50.72 72 SER A C 1
ATOM 603 O O . SER A 1 72 ? 5.302 2.137 -33.397 1.00 50.72 72 SER A O 1
ATOM 605 N N . ASP A 1 73 ? 5.915 0.112 -34.155 1.00 52.56 73 ASP A N 1
ATOM 606 C CA . ASP A 1 73 ? 6.878 0.583 -35.157 1.00 52.56 73 ASP A CA 1
ATOM 607 C C . ASP A 1 73 ? 6.143 1.473 -36.177 1.00 52.56 73 ASP A C 1
ATOM 609 O O . ASP A 1 73 ? 5.017 1.178 -36.580 1.00 52.56 73 ASP A O 1
ATOM 613 N N . GLU A 1 74 ? 6.781 2.554 -36.621 1.00 54.53 74 GLU A N 1
ATOM 614 C CA . GLU A 1 74 ? 6.296 3.453 -37.677 1.00 54.53 74 GLU A CA 1
ATOM 615 C C . GLU A 1 74 ? 5.964 2.700 -38.981 1.00 54.53 74 GLU A C 1
ATOM 617 O O . GLU A 1 74 ? 5.135 3.146 -39.778 1.00 54.53 74 GLU A O 1
ATOM 622 N N . LYS A 1 75 ? 6.548 1.508 -39.173 1.00 55.59 75 LYS A N 1
ATOM 623 C CA . LYS A 1 75 ? 6.219 0.581 -40.269 1.00 55.59 75 LYS A CA 1
ATOM 624 C C . LYS A 1 75 ? 4.933 -0.241 -40.065 1.00 55.59 75 LYS A C 1
ATOM 626 O O . LYS A 1 75 ? 4.482 -0.870 -41.025 1.00 55.59 75 LYS A O 1
ATOM 631 N N . GLY A 1 76 ? 4.319 -0.208 -38.880 1.00 55.03 76 GLY A N 1
ATOM 632 C CA . GLY A 1 76 ? 3.105 -0.947 -38.519 1.00 55.03 76 GLY A CA 1
ATOM 633 C C . GLY A 1 76 ? 3.301 -2.471 -38.476 1.00 55.03 76 GLY A C 1
ATOM 634 O O . GLY A 1 76 ? 4.418 -2.963 -38.667 1.00 55.03 76 GLY A O 1
ATOM 635 N N . PRO A 1 77 ? 2.228 -3.265 -38.266 1.00 58.28 77 PRO A N 1
ATOM 636 C CA . PRO A 1 77 ? 2.315 -4.706 -38.464 1.00 58.28 77 PRO A CA 1
ATOM 637 C C . PRO A 1 77 ? 2.841 -4.959 -39.874 1.00 58.28 77 PRO A C 1
ATOM 639 O O . PRO A 1 77 ? 2.403 -4.313 -40.828 1.00 58.28 77 PRO A O 1
ATOM 642 N N . ALA A 1 78 ? 3.778 -5.900 -40.010 1.00 54.41 78 ALA A N 1
ATOM 64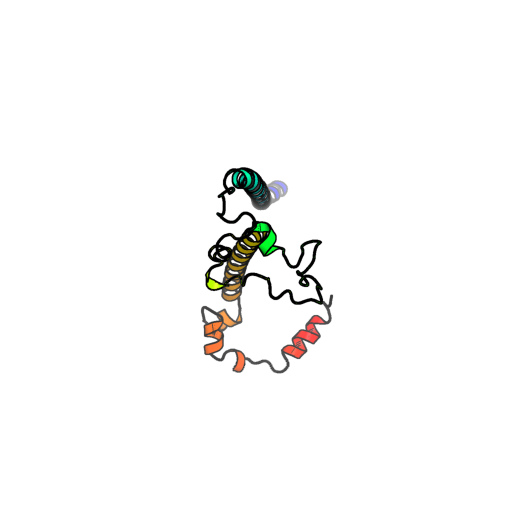3 C CA . ALA A 1 78 ? 4.277 -6.321 -41.309 1.00 54.41 78 ALA A CA 1
ATOM 644 C C . ALA A 1 78 ? 3.126 -6.973 -42.089 1.00 54.41 78 ALA A C 1
ATOM 646 O O . ALA A 1 78 ? 2.977 -8.194 -42.120 1.00 54.41 78 ALA A O 1
ATOM 647 N N . PHE A 1 79 ? 2.287 -6.155 -42.725 1.00 52.94 79 PHE A N 1
ATOM 648 C CA . PHE A 1 79 ? 1.460 -6.578 -43.831 1.00 52.94 79 PHE A CA 1
ATOM 649 C C . PHE A 1 79 ? 2.469 -7.049 -44.863 1.00 52.94 79 PHE A C 1
ATOM 651 O O . PHE A 1 79 ? 3.160 -6.229 -45.469 1.00 52.94 79 PHE A O 1
ATOM 658 N N . GLY A 1 80 ? 2.653 -8.369 -44.939 1.00 52.25 80 GLY A N 1
ATOM 659 C CA . GLY A 1 80 ? 3.662 -8.985 -45.786 1.00 52.25 80 GLY A CA 1
ATOM 660 C C . GLY A 1 80 ? 3.665 -8.343 -47.169 1.00 52.25 80 GLY A C 1
ATOM 661 O O . GLY A 1 80 ? 2.634 -7.846 -47.633 1.00 52.25 80 GLY A O 1
ATOM 662 N N . ILE A 1 81 ? 4.838 -8.324 -47.804 1.00 55.41 81 ILE A N 1
ATOM 663 C CA . ILE A 1 81 ? 5.030 -7.746 -49.136 1.00 55.41 81 ILE A CA 1
ATOM 664 C C . ILE A 1 81 ? 3.843 -8.171 -50.005 1.00 55.41 81 ILE A C 1
ATOM 666 O O . ILE A 1 81 ? 3.617 -9.367 -50.199 1.00 55.41 81 ILE A O 1
ATOM 670 N N . LYS A 1 82 ? 3.056 -7.199 -50.489 1.00 52.84 82 LYS A N 1
ATOM 671 C CA . LYS A 1 82 ? 1.903 -7.428 -51.376 1.00 52.84 82 LYS A CA 1
ATOM 672 C C . LYS A 1 82 ? 2.382 -7.828 -52.772 1.00 52.84 82 LYS A C 1
ATOM 674 O O . LYS A 1 82 ? 1.921 -7.288 -53.776 1.00 52.84 82 LYS A O 1
ATOM 679 N N . ASP A 1 83 ? 3.326 -8.754 -52.853 1.00 52.88 83 ASP A N 1
ATOM 680 C CA . ASP A 1 83 ? 3.723 -9.335 -54.113 1.00 52.88 83 ASP A CA 1
ATOM 681 C C . ASP A 1 83 ? 2.667 -10.370 -54.478 1.00 52.88 83 ASP A C 1
ATOM 683 O O . ASP A 1 83 ? 2.593 -11.466 -53.929 1.00 52.88 83 ASP A O 1
ATOM 687 N N . ARG A 1 84 ? 1.811 -10.009 -55.438 1.00 53.47 84 ARG A N 1
ATOM 688 C CA . ARG A 1 84 ? 0.774 -10.899 -55.991 1.00 53.47 84 ARG A CA 1
ATOM 689 C C . ARG A 1 84 ? 1.368 -12.116 -56.714 1.00 53.47 84 ARG A C 1
ATOM 691 O O . ARG A 1 84 ? 0.629 -12.962 -57.209 1.00 53.47 84 ARG A O 1
ATOM 698 N N . LYS A 1 85 ? 2.696 -12.198 -56.807 1.00 55.06 85 LYS A N 1
ATOM 699 C CA . LYS A 1 85 ? 3.435 -13.330 -57.349 1.00 55.06 85 LYS A CA 1
ATOM 700 C C . LYS A 1 85 ? 4.064 -14.082 -56.185 1.00 55.06 85 LYS A C 1
ATOM 702 O O . LYS A 1 85 ? 5.150 -13.732 -55.736 1.00 55.06 85 LYS A O 1
ATOM 707 N N . PHE A 1 86 ? 3.396 -15.139 -55.729 1.00 53.84 86 PHE A N 1
ATOM 708 C CA . PHE A 1 8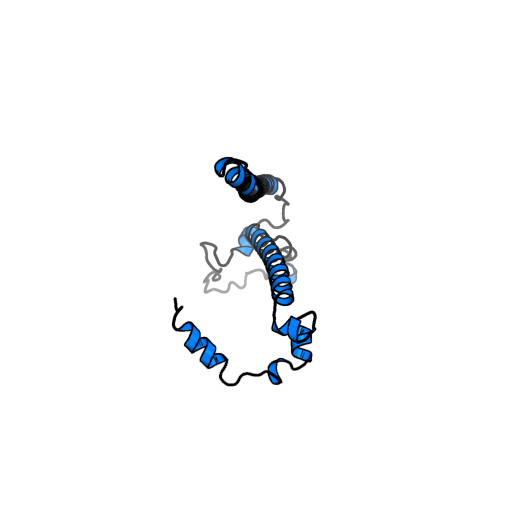6 ? 4.033 -16.153 -54.894 1.00 53.84 86 PHE A CA 1
ATOM 709 C C . PHE A 1 86 ? 5.259 -16.685 -55.648 1.00 53.84 86 PHE A C 1
ATOM 711 O O . PHE A 1 86 ? 5.139 -17.476 -56.581 1.00 53.84 86 PHE A O 1
ATOM 718 N N . SER A 1 87 ? 6.449 -16.191 -55.311 1.00 59.66 87 SER A N 1
ATOM 719 C CA . SER A 1 87 ? 7.682 -16.689 -55.905 1.00 59.66 87 SER A CA 1
ATOM 720 C C . SER A 1 87 ? 7.959 -18.076 -55.335 1.00 59.66 87 SER A C 1
ATOM 722 O O . SER A 1 87 ? 8.339 -18.218 -54.175 1.00 59.66 87 SER A O 1
ATOM 724 N N . THR A 1 88 ? 7.826 -19.114 -56.162 1.00 59.44 88 THR A N 1
ATOM 725 C CA . THR A 1 88 ? 8.159 -20.508 -55.807 1.00 59.44 88 THR A CA 1
ATOM 726 C C . THR A 1 88 ? 9.649 -20.701 -55.477 1.00 59.44 88 THR A C 1
ATOM 728 O O . THR A 1 88 ? 10.055 -21.769 -55.035 1.00 59.44 88 THR A O 1
ATOM 731 N N . LYS A 1 89 ? 10.484 -19.673 -55.693 1.00 66.31 89 LYS A N 1
ATOM 732 C CA . LYS A 1 89 ? 11.925 -19.679 -55.401 1.00 66.31 89 LYS A CA 1
ATOM 733 C C . LYS A 1 89 ? 12.265 -19.225 -53.977 1.00 66.31 89 LYS A C 1
ATOM 735 O O . LYS A 1 89 ? 13.441 -19.220 -53.619 1.00 66.31 89 LYS A O 1
ATOM 740 N N . GLY A 1 90 ? 11.277 -18.827 -53.171 1.00 62.00 90 GLY A N 1
ATOM 741 C CA . GLY A 1 90 ? 11.500 -18.527 -51.759 1.00 62.00 90 GLY A CA 1
ATOM 742 C C . GLY A 1 90 ? 12.013 -19.768 -51.029 1.00 62.00 90 GLY A C 1
ATOM 743 O O . GLY A 1 90 ? 11.360 -20.812 -51.040 1.00 62.00 90 GLY A O 1
ATOM 744 N N . LYS A 1 91 ? 13.191 -19.681 -50.399 1.00 68.00 91 LYS A N 1
ATOM 745 C CA . LYS A 1 91 ? 13.658 -20.752 -49.512 1.00 68.00 91 LYS A CA 1
ATOM 746 C C . LYS A 1 91 ? 12.674 -20.856 -48.349 1.00 68.00 91 LYS A C 1
ATOM 748 O O . LYS A 1 91 ? 12.393 -19.851 -47.700 1.00 68.00 91 LYS A O 1
ATOM 753 N N . ARG A 1 92 ? 12.160 -22.061 -48.082 1.00 65.88 92 ARG A N 1
ATOM 754 C CA . ARG A 1 92 ? 11.398 -22.309 -46.854 1.00 65.88 92 ARG A CA 1
ATOM 755 C C . ARG A 1 92 ? 12.315 -22.028 -45.667 1.00 65.88 92 ARG A C 1
ATOM 757 O O . ARG A 1 92 ? 13.395 -22.610 -45.577 1.00 65.88 92 ARG A O 1
ATOM 764 N N . VAL A 1 93 ? 11.890 -21.125 -44.795 1.00 65.56 93 VAL A N 1
ATOM 765 C CA . VAL A 1 93 ? 12.528 -20.902 -43.499 1.00 65.56 93 VAL A CA 1
ATOM 766 C C . VAL A 1 93 ? 11.803 -21.807 -42.515 1.00 65.56 93 VAL A C 1
ATOM 768 O O . VAL A 1 93 ? 10.596 -21.676 -42.334 1.00 65.56 93 VAL A O 1
ATOM 771 N N . ASP A 1 94 ? 12.520 -22.781 -41.965 1.00 69.12 94 ASP A N 1
ATOM 772 C CA . ASP A 1 94 ? 11.977 -23.686 -40.957 1.00 69.12 94 ASP A CA 1
ATOM 773 C C . ASP A 1 94 ? 11.799 -22.931 -39.634 1.00 69.12 94 ASP A C 1
ATOM 775 O O . ASP A 1 94 ? 12.758 -22.358 -39.111 1.00 69.12 94 ASP A O 1
ATOM 779 N N . ALA A 1 95 ? 10.572 -22.938 -39.111 1.00 61.06 95 ALA A N 1
ATOM 780 C CA . ALA A 1 95 ? 10.234 -22.301 -37.847 1.00 61.06 95 ALA A CA 1
ATOM 781 C C . ALA A 1 95 ? 10.954 -22.965 -36.663 1.00 61.06 95 ALA A C 1
ATOM 783 O O . ALA A 1 95 ? 11.350 -22.260 -35.747 1.00 61.06 95 ALA A O 1
ATOM 784 N N . MET A 1 96 ? 11.214 -24.280 -36.711 1.00 63.41 96 MET A N 1
ATOM 785 C CA . MET A 1 96 ? 11.941 -24.993 -35.648 1.00 63.41 96 MET A CA 1
ATOM 786 C C . MET A 1 96 ? 13.461 -24.794 -35.699 1.00 63.41 96 MET A C 1
ATOM 788 O O . MET A 1 96 ? 14.157 -25.123 -34.742 1.00 63.41 96 MET A O 1
ATOM 792 N N . LYS A 1 97 ? 14.000 -24.240 -36.793 1.00 66.81 97 LYS A N 1
ATOM 793 C CA . LYS A 1 97 ? 15.416 -23.851 -36.884 1.00 66.81 97 LYS A CA 1
ATOM 794 C C . LYS A 1 97 ? 15.655 -22.416 -36.407 1.00 66.81 97 LYS A C 1
ATOM 796 O O . LYS A 1 97 ? 16.794 -22.062 -36.100 1.00 66.81 97 LYS A O 1
ATOM 801 N N . ASN A 1 98 ? 14.611 -21.588 -36.380 1.00 63.59 98 ASN A N 1
ATOM 802 C CA . ASN A 1 98 ? 14.703 -20.220 -35.899 1.00 63.59 98 ASN A CA 1
ATOM 803 C C . ASN A 1 98 ? 14.691 -20.219 -34.360 1.00 63.59 98 ASN A C 1
ATOM 805 O O . ASN A 1 98 ? 13.674 -20.529 -33.752 1.00 63.59 98 ASN A O 1
ATOM 809 N N . ARG A 1 99 ? 15.836 -19.872 -33.762 1.00 64.75 99 ARG A N 1
ATOM 810 C CA . ARG A 1 99 ? 16.038 -19.760 -32.308 1.00 64.75 99 ARG A CA 1
ATOM 811 C C . ARG A 1 99 ? 16.050 -18.307 -31.825 1.00 64.75 99 ARG A C 1
ATOM 813 O O . ARG A 1 99 ? 16.372 -18.057 -30.669 1.00 64.75 99 ARG A O 1
ATOM 820 N N . ASP A 1 100 ? 15.703 -17.352 -32.693 1.00 63.72 100 ASP A N 1
ATOM 821 C CA . ASP A 1 100 ? 15.671 -15.915 -32.377 1.00 63.72 100 ASP A CA 1
ATOM 822 C C . ASP A 1 100 ? 14.651 -15.596 -31.263 1.00 63.72 100 ASP A C 1
ATOM 824 O O . ASP A 1 100 ? 14.664 -14.504 -30.700 1.00 63.72 100 ASP A O 1
ATOM 828 N N . TYR A 1 101 ? 13.769 -16.556 -30.956 1.00 59.91 101 TYR A N 1
ATOM 829 C CA . TYR A 1 101 ? 12.702 -16.467 -29.965 1.00 59.91 101 TYR A CA 1
ATOM 830 C C . TYR A 1 101 ? 12.928 -17.351 -28.722 1.00 59.91 101 TYR A C 1
ATOM 832 O O . TYR A 1 101 ? 12.054 -17.412 -27.864 1.00 59.91 101 TYR A O 1
ATOM 840 N N . ASP A 1 102 ? 14.067 -18.039 -28.602 1.00 63.91 102 ASP A N 1
ATOM 841 C CA . ASP A 1 102 ? 14.323 -18.926 -27.454 1.00 63.91 102 ASP A CA 1
ATOM 842 C C . ASP A 1 102 ? 14.571 -18.136 -26.151 1.00 63.91 102 ASP A C 1
ATOM 844 O O . ASP A 1 102 ? 14.287 -18.636 -25.068 1.00 63.91 102 ASP A O 1
ATOM 848 N N . ASP A 1 103 ? 15.066 -16.895 -26.256 1.00 56.59 103 ASP A N 1
ATOM 849 C CA . ASP A 1 103 ? 15.521 -16.075 -25.118 1.00 56.59 103 ASP A CA 1
ATOM 850 C C . ASP A 1 103 ? 14.672 -14.796 -24.900 1.00 56.59 103 ASP A C 1
ATOM 852 O O . ASP A 1 103 ? 15.051 -13.914 -24.128 1.00 56.59 103 ASP A O 1
ATOM 856 N N . ILE A 1 104 ? 13.518 -14.652 -25.568 1.00 58.81 104 ILE A N 1
ATOM 857 C CA . ILE A 1 104 ? 12.640 -13.464 -25.417 1.00 58.81 104 ILE A CA 1
ATOM 858 C C . ILE A 1 104 ? 11.880 -13.409 -24.084 1.00 58.81 104 ILE A C 1
ATOM 860 O O . ILE A 1 104 ? 11.247 -12.396 -23.797 1.00 58.81 104 ILE A O 1
ATOM 864 N N . GLU A 1 105 ? 11.948 -14.450 -23.253 1.00 61.03 105 GLU A N 1
ATOM 865 C CA . GLU A 1 105 ? 11.211 -14.500 -21.983 1.00 61.03 105 GLU A CA 1
ATOM 866 C C . GLU A 1 105 ? 11.854 -13.706 -20.828 1.00 61.03 105 GLU A C 1
ATOM 868 O O . GLU A 1 105 ? 11.236 -13.580 -19.776 1.00 61.03 105 GLU A O 1
ATOM 873 N N . ALA A 1 106 ? 13.072 -13.166 -20.955 1.00 62.19 106 ALA A N 1
ATOM 874 C CA . ALA A 1 106 ? 13.896 -12.998 -19.750 1.00 62.19 106 ALA A CA 1
ATOM 875 C C . ALA A 1 106 ? 14.324 -11.580 -19.334 1.00 62.19 106 ALA A C 1
ATOM 877 O O . ALA A 1 106 ? 15.197 -11.470 -18.472 1.00 62.19 106 ALA A O 1
ATOM 878 N N . ILE A 1 107 ? 13.760 -10.491 -19.871 1.00 64.69 107 ILE A N 1
ATOM 879 C CA . ILE A 1 107 ? 14.088 -9.147 -19.354 1.00 64.69 107 ILE A CA 1
ATOM 880 C C . ILE A 1 107 ? 12.831 -8.285 -19.300 1.00 64.69 107 ILE A C 1
ATOM 882 O O . ILE A 1 107 ? 12.279 -7.939 -20.340 1.00 64.69 107 ILE A O 1
ATOM 886 N N . ASN A 1 108 ? 12.377 -7.923 -18.099 1.00 63.16 108 ASN A N 1
ATOM 887 C CA . ASN A 1 108 ? 11.352 -6.891 -17.951 1.00 63.16 108 ASN A CA 1
ATOM 888 C C . ASN A 1 108 ? 11.917 -5.568 -18.473 1.00 63.16 108 ASN A C 1
ATOM 890 O O . ASN A 1 108 ? 13.048 -5.210 -18.154 1.00 63.16 108 ASN A O 1
ATOM 894 N N . SER A 1 109 ? 11.139 -4.841 -19.271 1.00 71.31 109 SER A N 1
ATOM 895 C CA . SER A 1 109 ? 11.485 -3.454 -19.591 1.00 71.31 109 SER A CA 1
ATOM 896 C C . SER A 1 109 ? 11.496 -2.622 -18.302 1.00 71.31 109 SER A C 1
ATOM 898 O O . SER A 1 109 ? 10.738 -2.929 -17.380 1.00 71.31 109 SER A O 1
ATOM 900 N N . THR A 1 110 ? 12.281 -1.543 -18.241 1.00 74.19 110 THR A N 1
ATOM 901 C CA . THR A 1 110 ? 12.319 -0.626 -17.087 1.00 74.19 110 THR A CA 1
ATOM 902 C C . THR A 1 110 ? 10.912 -0.201 -16.646 1.00 74.19 110 THR A C 1
ATOM 904 O O . THR A 1 110 ? 10.594 -0.231 -15.460 1.00 74.19 110 THR A O 1
ATOM 907 N N . GLY A 1 111 ? 10.004 0.085 -17.591 1.00 71.56 111 GLY A N 1
ATOM 908 C CA . GLY A 1 111 ? 8.612 0.429 -17.270 1.00 71.56 111 GLY A CA 1
ATOM 909 C C . GLY A 1 111 ? 7.800 -0.723 -16.656 1.00 71.56 111 GLY A C 1
ATOM 910 O O . GLY A 1 111 ? 6.986 -0.504 -15.760 1.00 71.56 111 GLY A O 1
ATOM 911 N N . GLU A 1 112 ? 8.035 -1.963 -17.089 1.00 72.31 112 GLU A N 1
ATOM 912 C CA . GLU A 1 112 ? 7.395 -3.156 -16.514 1.00 72.31 112 GLU A CA 1
ATOM 913 C C . GLU A 1 112 ? 7.942 -3.462 -15.116 1.00 72.31 112 GLU A C 1
ATOM 915 O O . GLU A 1 112 ? 7.198 -3.889 -14.232 1.00 72.31 112 GLU A O 1
ATOM 920 N N . GLU A 1 113 ? 9.234 -3.219 -14.893 1.00 79.12 113 GLU A N 1
ATOM 921 C CA . GLU A 1 113 ? 9.848 -3.310 -13.573 1.00 79.12 113 GLU A CA 1
ATOM 922 C C . GLU A 1 113 ? 9.279 -2.263 -12.609 1.00 79.12 113 GLU A C 1
ATOM 924 O O . GLU A 1 113 ? 8.882 -2.625 -11.499 1.00 79.12 113 GLU A O 1
ATOM 929 N N . MET A 1 114 ? 9.132 -1.008 -13.045 1.00 77.62 114 MET A N 1
ATOM 930 C CA . MET A 1 114 ? 8.462 0.034 -12.257 1.00 77.62 114 MET A CA 1
ATOM 931 C C . MET A 1 114 ? 7.025 -0.357 -11.904 1.00 77.62 114 MET A C 1
ATOM 933 O O . MET A 1 114 ? 6.620 -0.246 -10.746 1.00 77.62 114 MET A O 1
ATOM 937 N N . LEU A 1 115 ? 6.258 -0.858 -12.878 1.00 81.38 115 LEU A N 1
ATOM 938 C CA . LEU A 1 115 ? 4.885 -1.305 -12.649 1.00 81.38 115 LEU A CA 1
ATOM 939 C C . LEU A 1 115 ? 4.831 -2.464 -11.646 1.00 81.38 115 LEU A C 1
ATOM 941 O O . LEU A 1 115 ? 3.976 -2.480 -10.761 1.00 81.38 115 LEU A O 1
ATOM 945 N N . ARG A 1 116 ? 5.760 -3.420 -11.748 1.00 80.00 116 ARG A N 1
ATOM 946 C CA . ARG A 1 116 ? 5.879 -4.537 -10.802 1.00 80.00 116 ARG A CA 1
ATOM 947 C C . ARG A 1 116 ? 6.149 -4.038 -9.381 1.00 80.00 116 ARG A C 1
ATOM 949 O O . ARG A 1 116 ? 5.458 -4.470 -8.463 1.00 80.00 116 ARG A O 1
ATOM 956 N N . ILE A 1 117 ? 7.095 -3.113 -9.209 1.00 83.00 117 ILE A N 1
ATOM 957 C CA . ILE A 1 117 ? 7.416 -2.515 -7.902 1.00 83.00 117 ILE A CA 1
ATOM 958 C C . ILE A 1 117 ? 6.202 -1.761 -7.343 1.00 83.00 117 ILE A C 1
ATOM 960 O O . ILE A 1 117 ? 5.845 -1.936 -6.178 1.00 83.00 117 ILE A O 1
ATOM 964 N N . ALA A 1 118 ? 5.521 -0.962 -8.168 1.00 86.62 118 ALA A N 1
ATOM 965 C CA . ALA A 1 118 ? 4.322 -0.233 -7.759 1.00 86.62 118 ALA A CA 1
ATOM 966 C C . ALA A 1 118 ? 3.199 -1.179 -7.299 1.00 86.62 118 ALA A C 1
ATOM 968 O O . ALA A 1 118 ? 2.579 -0.941 -6.260 1.00 86.62 118 ALA A O 1
ATOM 969 N N . ASN A 1 119 ? 2.977 -2.277 -8.028 1.00 90.88 119 ASN A N 1
ATOM 970 C CA . ASN A 1 119 ? 2.005 -3.305 -7.657 1.00 90.88 119 ASN A CA 1
ATOM 971 C C . ASN A 1 119 ? 2.357 -3.972 -6.322 1.00 90.88 119 ASN A C 1
ATOM 973 O O . ASN A 1 119 ? 1.474 -4.182 -5.492 1.00 90.88 119 ASN A O 1
ATOM 977 N N . GLU A 1 120 ? 3.635 -4.275 -6.088 1.00 92.56 120 GLU A N 1
ATOM 978 C CA . GLU A 1 120 ? 4.091 -4.871 -4.831 1.00 92.56 120 GLU A CA 1
ATOM 979 C C . GLU A 1 120 ? 3.873 -3.925 -3.642 1.00 92.56 120 GLU A C 1
ATOM 981 O O . GLU A 1 120 ? 3.284 -4.320 -2.631 1.00 92.56 120 GLU A O 1
ATOM 986 N N . ILE A 1 121 ? 4.246 -2.649 -3.788 1.00 89.06 121 ILE A N 1
ATOM 987 C CA . ILE A 1 121 ? 4.013 -1.617 -2.768 1.00 89.06 121 ILE A CA 1
ATOM 988 C C . ILE A 1 121 ? 2.516 -1.471 -2.482 1.00 89.06 121 ILE A C 1
ATOM 990 O O . ILE A 1 121 ? 2.105 -1.420 -1.319 1.00 89.06 121 ILE A O 1
ATOM 994 N N . GLN A 1 122 ? 1.688 -1.410 -3.526 1.00 91.06 122 GLN A N 1
ATOM 995 C CA . GLN A 1 122 ? 0.245 -1.270 -3.366 1.00 91.06 122 GLN A CA 1
ATOM 996 C C . GLN A 1 122 ? -0.359 -2.494 -2.676 1.00 91.06 122 GLN A C 1
ATOM 998 O O . GLN A 1 122 ? -1.174 -2.333 -1.772 1.00 91.06 122 GLN A O 1
ATOM 1003 N N . SER A 1 123 ? 0.083 -3.703 -3.026 1.00 93.69 123 SER A N 1
ATOM 1004 C CA . SER A 1 123 ? -0.356 -4.939 -2.376 1.00 93.69 123 SER A CA 1
ATOM 1005 C C . SER A 1 123 ? -0.042 -4.936 -0.878 1.00 93.69 123 SER A C 1
ATOM 1007 O O . SER A 1 123 ? -0.899 -5.280 -0.063 1.00 93.69 123 SER A O 1
ATOM 1009 N N . GLN A 1 124 ? 1.166 -4.514 -0.492 1.00 93.25 124 GLN A N 1
ATOM 1010 C CA . GLN A 1 124 ? 1.550 -4.414 0.919 1.00 93.25 124 GLN A CA 1
ATOM 1011 C C . GLN A 1 124 ? 0.697 -3.381 1.663 1.00 93.25 124 GLN A C 1
ATOM 1013 O O . GLN A 1 124 ? 0.168 -3.674 2.737 1.00 93.25 124 GLN A O 1
ATOM 1018 N N . LYS A 1 125 ? 0.504 -2.193 1.076 1.00 92.69 125 LYS A N 1
ATOM 1019 C CA . LYS A 1 125 ? -0.351 -1.147 1.656 1.00 92.69 125 LYS A CA 1
ATOM 1020 C C . LYS A 1 125 ? -1.789 -1.626 1.824 1.00 92.69 125 LYS A C 1
ATOM 1022 O O . LYS A 1 125 ? -2.344 -1.486 2.909 1.00 92.69 125 LYS A O 1
ATOM 1027 N N . SER A 1 126 ? -2.367 -2.233 0.790 1.00 92.25 126 SER A N 1
ATOM 1028 C CA . SER A 1 126 ? -3.721 -2.786 0.833 1.00 92.25 126 SER A CA 1
ATOM 1029 C C . SER A 1 126 ? -3.867 -3.865 1.902 1.00 92.25 126 SER A C 1
ATOM 1031 O O . SER A 1 126 ? -4.864 -3.852 2.611 1.00 92.25 126 SER A O 1
ATOM 1033 N N . SER A 1 127 ? -2.871 -4.738 2.079 1.00 93.00 127 SER A N 1
ATOM 1034 C CA . SER A 1 127 ? -2.876 -5.752 3.143 1.00 93.00 127 SER A CA 1
ATOM 1035 C C . SER A 1 127 ? -2.898 -5.125 4.544 1.00 93.00 127 SER A C 1
ATOM 1037 O O . SER A 1 127 ? -3.724 -5.488 5.381 1.00 93.00 127 SER A O 1
ATOM 1039 N N . ILE A 1 128 ? -2.060 -4.111 4.786 1.00 93.38 128 ILE A N 1
ATOM 1040 C CA . ILE A 1 128 ? -2.030 -3.391 6.069 1.00 93.38 128 ILE A CA 1
ATOM 1041 C C . ILE A 1 128 ? -3.358 -2.670 6.318 1.00 93.38 128 ILE A C 1
ATOM 1043 O O . ILE A 1 128 ? -3.916 -2.753 7.413 1.00 93.38 128 ILE A O 1
ATOM 1047 N N . THR A 1 129 ? -3.874 -1.955 5.316 1.00 93.00 129 THR A N 1
ATOM 1048 C CA . THR A 1 129 ? -5.150 -1.240 5.424 1.00 93.00 129 THR A CA 1
ATOM 1049 C C . THR A 1 129 ? -6.308 -2.201 5.668 1.00 93.00 129 THR A C 1
ATOM 1051 O O . THR A 1 129 ? -7.147 -1.908 6.516 1.00 93.00 129 THR A O 1
ATOM 1054 N N . TRP A 1 130 ? -6.330 -3.348 4.986 1.00 93.75 130 TRP A N 1
ATOM 1055 C CA . TRP A 1 130 ? -7.322 -4.398 5.201 1.00 93.75 130 TRP A CA 1
ATOM 1056 C C . TRP A 1 130 ? -7.269 -4.902 6.640 1.00 93.75 130 TRP A C 1
ATOM 1058 O O . TRP A 1 130 ? -8.270 -4.824 7.344 1.00 93.75 130 TRP A O 1
ATOM 1068 N N . SER A 1 131 ? -6.100 -5.354 7.102 1.00 92.06 131 SER A N 1
ATOM 1069 C CA . SER A 1 131 ? -5.944 -5.894 8.457 1.00 92.06 131 SER A CA 1
ATOM 1070 C C . SER A 1 131 ? -6.348 -4.871 9.520 1.00 92.06 131 SER A C 1
ATOM 1072 O O . SER A 1 131 ? -7.061 -5.199 10.465 1.00 92.06 131 SER A O 1
ATOM 1074 N N . LYS A 1 132 ? -5.977 -3.599 9.330 1.00 92.00 132 LYS A N 1
ATOM 1075 C CA . LYS A 1 132 ? -6.409 -2.521 10.220 1.00 92.00 132 LYS A CA 1
ATOM 1076 C C . LYS A 1 132 ? -7.930 -2.364 10.216 1.00 92.00 132 LYS A C 1
ATOM 1078 O O . LYS A 1 132 ? -8.511 -2.267 11.292 1.00 92.00 132 LYS A O 1
ATOM 1083 N N . SER A 1 133 ? -8.552 -2.347 9.037 1.00 90.06 133 SER A N 1
ATOM 1084 C CA . SER A 1 133 ? -10.006 -2.234 8.897 1.00 90.06 133 SER A CA 1
ATOM 1085 C C . SER A 1 133 ? -10.722 -3.354 9.640 1.00 90.06 133 SER A C 1
ATOM 1087 O O . SER A 1 133 ? -11.641 -3.062 10.395 1.00 90.06 133 SER A O 1
ATOM 1089 N N . GLU A 1 134 ? -10.259 -4.599 9.496 1.00 90.31 134 GLU A N 1
ATOM 1090 C CA . GLU A 1 134 ? -10.844 -5.754 10.185 1.00 90.31 134 GLU A CA 1
ATOM 1091 C C . GLU A 1 134 ? -10.750 -5.623 11.706 1.00 90.31 134 GLU A C 1
ATOM 1093 O O . GLU A 1 134 ? -11.740 -5.810 12.403 1.00 90.31 134 GLU A O 1
ATOM 1098 N N . THR A 1 135 ? -9.592 -5.219 12.239 1.00 89.12 135 THR A N 1
ATOM 1099 C CA . THR A 1 135 ? -9.435 -5.048 13.698 1.00 89.12 135 THR A CA 1
ATOM 1100 C C . THR A 1 135 ? -10.310 -3.942 14.287 1.00 89.12 135 THR A C 1
ATOM 1102 O O . THR A 1 135 ? -10.562 -3.929 15.490 1.00 89.12 135 THR A O 1
ATOM 1105 N N . THR A 1 136 ? -10.731 -2.983 13.461 1.00 90.19 136 THR A N 1
ATOM 1106 C CA . THR A 1 136 ? -11.577 -1.858 13.877 1.00 90.19 136 THR A CA 1
ATOM 1107 C C . THR A 1 136 ? -13.051 -2.056 13.542 1.00 90.19 136 THR A C 1
ATOM 1109 O O . THR A 1 136 ? -13.856 -1.191 13.880 1.00 90.19 136 THR A O 1
ATOM 1112 N N . ASP A 1 137 ? -13.403 -3.148 12.865 1.00 92.00 137 ASP A N 1
ATOM 1113 C CA . ASP A 1 137 ? -14.767 -3.409 12.429 1.00 92.00 137 ASP A CA 1
ATOM 1114 C C . ASP A 1 137 ? -15.636 -3.814 13.629 1.00 92.00 137 ASP A C 1
ATOM 1116 O O . ASP A 1 137 ? -15.318 -4.739 14.382 1.00 92.00 137 ASP A O 1
ATOM 1120 N N . GLN A 1 138 ? -16.738 -3.090 13.820 1.00 90.50 138 GLN A N 1
ATOM 1121 C CA . GLN A 1 138 ? -17.654 -3.319 14.927 1.00 90.50 138 GLN A CA 1
ATOM 1122 C C . GLN A 1 138 ? -18.330 -4.690 14.827 1.00 90.50 138 GLN A C 1
ATOM 1124 O O . GLN A 1 138 ? -18.497 -5.343 15.857 1.00 90.50 138 GLN A O 1
ATOM 1129 N N . ASP A 1 139 ? -18.661 -5.149 13.618 1.00 90.56 139 ASP A N 1
ATOM 1130 C CA . ASP A 1 139 ? -19.347 -6.425 13.418 1.00 90.56 139 ASP A CA 1
ATOM 1131 C C . ASP A 1 139 ? -18.422 -7.590 13.803 1.00 90.56 139 ASP A C 1
ATOM 1133 O O . ASP A 1 139 ? -18.855 -8.553 14.439 1.00 90.56 139 ASP A O 1
ATOM 1137 N N . ILE A 1 140 ? -17.125 -7.472 13.487 1.00 91.38 140 ILE A N 1
ATOM 1138 C CA . ILE A 1 140 ? -16.079 -8.437 13.863 1.00 91.38 140 ILE A CA 1
ATOM 1139 C C . ILE A 1 140 ? -15.921 -8.498 15.390 1.00 91.38 140 ILE A C 1
ATOM 1141 O O . ILE A 1 140 ? -15.909 -9.589 15.969 1.00 91.38 140 ILE A O 1
ATOM 1145 N N . ILE A 1 141 ? -15.878 -7.338 16.054 1.00 90.69 141 ILE A N 1
ATOM 1146 C CA . ILE A 1 141 ? -15.775 -7.242 17.518 1.00 90.69 141 ILE A CA 1
ATOM 1147 C C . ILE A 1 141 ? -17.022 -7.824 18.200 1.00 90.69 141 ILE A C 1
ATOM 1149 O O . ILE A 1 141 ? -16.895 -8.583 19.161 1.00 90.69 141 ILE A O 1
ATOM 1153 N N . GLU A 1 142 ? -18.221 -7.503 17.708 1.00 88.88 142 GLU A N 1
ATOM 1154 C CA . GLU A 1 142 ? -19.490 -7.990 18.266 1.00 88.88 142 GLU A CA 1
ATOM 1155 C C . GLU A 1 142 ? -19.656 -9.503 18.081 1.00 88.88 142 GLU A C 1
ATOM 1157 O O . GLU A 1 142 ? -20.165 -10.196 18.963 1.00 88.88 142 GLU A O 1
ATOM 1162 N N . ALA A 1 143 ? -19.170 -10.038 16.962 1.00 88.62 143 ALA A N 1
ATOM 1163 C CA . ALA A 1 143 ? -19.134 -11.473 16.717 1.00 88.62 143 ALA A CA 1
ATOM 1164 C C . ALA A 1 143 ? -18.085 -12.217 17.557 1.00 88.62 143 ALA A C 1
ATOM 1166 O O . ALA A 1 143 ? -18.163 -13.443 17.669 1.00 88.62 143 ALA A O 1
ATOM 1167 N N . GLY A 1 144 ? -17.094 -11.501 18.103 1.00 90.06 144 GLY A N 1
ATOM 1168 C CA . GLY A 1 144 ? -15.951 -12.080 18.807 1.00 90.06 144 GLY A CA 1
ATOM 1169 C C . GLY A 1 144 ? -15.037 -12.911 17.902 1.00 90.06 144 GLY A C 1
ATOM 1170 O O . GLY A 1 144 ? -14.501 -13.923 18.354 1.00 90.06 144 GLY A O 1
ATOM 1171 N N . VAL A 1 145 ? -14.906 -12.532 16.627 1.00 91.88 145 VAL A N 1
ATOM 1172 C CA . VAL A 1 145 ? -14.052 -13.215 15.637 1.00 91.88 145 VAL A CA 1
ATOM 1173 C C . VAL A 1 145 ? -12.854 -12.343 15.270 1.00 91.88 145 VAL A C 1
ATOM 1175 O O . VAL A 1 145 ? -12.896 -11.134 15.450 1.00 91.88 145 VAL A O 1
ATOM 1178 N N . ASP A 1 146 ? -11.788 -12.947 14.745 1.00 86.75 146 ASP A N 1
ATOM 1179 C CA . ASP A 1 146 ? -10.541 -12.220 14.454 1.00 86.75 146 ASP A CA 1
ATOM 1180 C C . ASP A 1 146 ? -10.462 -11.684 13.013 1.00 86.75 146 ASP A C 1
ATOM 1182 O O . ASP A 1 146 ? -9.649 -10.809 12.721 1.00 86.75 146 ASP A O 1
ATOM 1186 N N . ASN A 1 147 ? -11.259 -12.230 12.087 1.00 90.88 147 ASN A N 1
ATOM 1187 C CA . ASN A 1 147 ? -11.202 -11.892 10.663 1.00 90.88 147 ASN A CA 1
ATOM 1188 C C . ASN A 1 147 ? -12.586 -11.952 9.993 1.00 90.88 147 ASN A C 1
ATOM 1190 O O . ASN A 1 147 ? -13.509 -12.624 10.468 1.00 90.88 147 ASN A O 1
ATOM 1194 N N . LEU A 1 148 ? -12.722 -11.277 8.845 1.00 89.38 148 LEU A N 1
ATOM 1195 C CA . LEU A 1 148 ? -13.990 -11.204 8.115 1.00 89.38 148 LEU A CA 1
ATOM 1196 C C . LEU A 1 148 ? -14.425 -12.571 7.559 1.00 89.38 148 LEU A C 1
ATOM 1198 O O . LEU A 1 148 ? -15.616 -12.871 7.465 1.00 89.38 148 LEU A O 1
ATOM 1202 N N . GLY A 1 149 ? -13.467 -13.429 7.201 1.00 90.81 149 GLY A N 1
ATOM 1203 C CA . GLY A 1 149 ? -13.755 -14.770 6.689 1.00 90.81 149 GLY A CA 1
ATOM 1204 C C . GLY A 1 149 ? -14.489 -15.644 7.708 1.00 90.81 149 GLY A C 1
ATOM 1205 O O . GLY A 1 149 ? -15.415 -16.376 7.355 1.00 90.81 149 GLY A O 1
ATOM 1206 N N . ASP A 1 150 ? -14.112 -15.547 8.978 1.00 93.06 150 ASP A N 1
ATOM 1207 C CA . ASP A 1 150 ? -14.752 -16.256 10.077 1.00 93.06 150 ASP A CA 1
ATOM 1208 C C . ASP A 1 150 ? -16.093 -15.614 10.436 1.00 93.06 150 ASP A C 1
ATOM 1210 O O . ASP A 1 150 ? -17.060 -16.347 10.659 1.00 93.06 150 ASP A O 1
ATOM 1214 N N . LEU A 1 151 ? -16.210 -14.282 10.349 1.00 92.00 151 LEU A N 1
ATOM 1215 C CA . LEU A 1 151 ? -17.492 -13.580 10.468 1.00 92.00 151 LEU A CA 1
ATOM 1216 C C . LEU A 1 151 ? -18.536 -14.144 9.492 1.00 92.00 151 LEU A C 1
ATOM 1218 O O . LEU A 1 151 ? -19.647 -14.485 9.902 1.00 92.00 151 LEU A O 1
ATOM 1222 N N . ILE A 1 152 ? -18.161 -14.336 8.223 1.00 91.25 152 ILE A N 1
ATOM 1223 C CA . ILE A 1 152 ? -19.042 -14.928 7.204 1.00 91.25 152 ILE A CA 1
ATOM 1224 C C . ILE A 1 152 ? -19.480 -16.344 7.613 1.00 91.25 152 ILE A C 1
ATOM 1226 O O . ILE A 1 152 ? -20.663 -16.675 7.513 1.00 91.25 152 ILE A O 1
ATOM 1230 N N . LYS A 1 153 ? -18.564 -17.175 8.130 1.00 92.25 153 LYS A N 1
ATOM 1231 C CA . LYS A 1 153 ? -18.879 -18.553 8.561 1.00 92.25 153 LYS A CA 1
ATOM 1232 C C . LYS A 1 153 ? -19.861 -18.606 9.730 1.00 92.25 153 LYS A C 1
ATOM 1234 O O . LYS A 1 153 ? -20.642 -19.552 9.812 1.00 92.25 153 LYS A O 1
ATOM 1239 N N . THR A 1 154 ? -19.850 -17.618 10.628 1.00 89.44 154 THR A N 1
ATOM 1240 C CA . THR A 1 154 ? -20.800 -17.573 11.759 1.00 89.44 154 THR A CA 1
ATOM 1241 C C . THR A 1 154 ? -22.257 -17.332 11.331 1.00 89.44 154 THR A C 1
ATOM 1243 O O . THR A 1 154 ? -23.185 -17.493 12.141 1.00 89.44 154 THR A O 1
ATOM 1246 N N . GLY A 1 155 ? -22.473 -16.955 10.063 1.00 89.06 155 GLY A N 1
ATOM 1247 C CA . GLY A 1 155 ? -23.776 -16.560 9.540 1.00 89.06 155 GLY A CA 1
ATOM 1248 C C . GLY A 1 155 ? -24.275 -15.252 10.149 1.00 89.06 155 GLY A C 1
ATOM 1249 O O . GLY A 1 155 ? -25.485 -15.059 10.251 1.00 89.06 155 GLY A O 1
ATOM 1250 N N . TRP A 1 156 ? -23.361 -14.382 10.599 1.00 89.31 156 TRP A N 1
ATOM 1251 C CA . TRP A 1 156 ? -23.688 -13.109 11.243 1.00 89.31 156 TRP A CA 1
ATOM 1252 C C . TRP A 1 156 ? -24.675 -12.303 10.396 1.00 89.31 156 TRP A C 1
ATOM 1254 O O . TRP A 1 156 ? -25.740 -11.921 10.882 1.00 89.31 156 TRP A O 1
ATOM 1264 N N . PHE A 1 157 ? -24.358 -12.106 9.109 1.00 89.69 157 PHE A N 1
ATOM 1265 C CA . PHE A 1 157 ? -25.136 -11.265 8.189 1.00 89.69 157 PHE A CA 1
ATOM 1266 C C . PHE A 1 157 ? -26.576 -11.738 7.986 1.00 89.69 157 PHE A C 1
ATOM 1268 O O . PHE A 1 157 ? -27.453 -10.914 7.752 1.00 89.69 157 PHE A O 1
ATOM 1275 N N . GLU A 1 158 ? -26.842 -13.038 8.126 1.00 88.94 158 GLU A N 1
ATOM 1276 C CA . GLU A 1 158 ? -28.206 -13.568 8.052 1.00 88.94 158 GLU A CA 1
ATOM 1277 C C . GLU A 1 158 ? -28.999 -13.277 9.330 1.00 88.94 158 GLU A C 1
ATOM 1279 O O . GLU A 1 158 ? -30.204 -13.036 9.275 1.00 88.94 158 GLU A O 1
ATOM 1284 N N . LYS A 1 159 ? -28.332 -13.281 10.491 1.00 87.81 159 LYS A N 1
ATOM 1285 C CA . LYS A 1 159 ? -28.974 -13.116 11.803 1.00 87.81 159 LYS A CA 1
ATOM 1286 C C . LYS A 1 159 ? -29.291 -11.666 12.133 1.00 87.81 159 LYS A C 1
ATOM 1288 O O . LYS A 1 159 ? -30.361 -11.412 12.675 1.00 87.81 159 LYS A O 1
ATOM 1293 N N . ASN A 1 160 ? -28.407 -10.730 11.790 1.00 85.81 160 ASN A N 1
ATOM 1294 C CA . ASN A 1 160 ? -28.685 -9.301 11.961 1.00 85.81 160 ASN A CA 1
ATOM 1295 C C . ASN A 1 160 ? -28.832 -8.574 10.623 1.00 85.81 160 ASN A C 1
ATOM 1297 O O . ASN A 1 160 ? -28.455 -7.411 10.454 1.00 85.81 160 ASN A O 1
ATOM 1301 N N . ARG A 1 161 ? -29.452 -9.265 9.665 1.00 84.62 161 ARG A N 1
ATOM 1302 C CA . ARG A 1 161 ? -29.905 -8.649 8.428 1.00 84.62 161 ARG A CA 1
ATOM 1303 C C . ARG A 1 161 ? -30.882 -7.530 8.760 1.00 84.62 161 ARG A C 1
ATOM 1305 O O . ARG A 1 161 ? -31.933 -7.766 9.353 1.00 84.62 161 ARG A O 1
ATOM 1312 N N . GLN A 1 162 ? -30.565 -6.314 8.341 1.00 81.75 162 GLN A N 1
ATOM 1313 C CA . GLN A 1 162 ? -31.528 -5.229 8.409 1.00 81.75 162 GLN A CA 1
ATOM 1314 C C . GLN A 1 162 ? -32.240 -5.100 7.062 1.00 81.75 162 GLN A C 1
ATOM 1316 O O . GLN A 1 162 ? -31.646 -4.680 6.065 1.00 81.75 162 GLN A O 1
ATOM 1321 N N . ASP A 1 163 ? -33.528 -5.426 7.024 1.00 82.12 163 ASP A N 1
ATOM 1322 C CA . ASP A 1 163 ? -34.320 -5.265 5.806 1.00 82.12 163 ASP A CA 1
ATOM 1323 C C . ASP A 1 163 ? -34.342 -3.780 5.387 1.00 82.12 163 ASP A C 1
ATOM 1325 O O . ASP A 1 163 ? -34.503 -2.872 6.209 1.00 82.12 163 ASP A O 1
ATOM 1329 N N . GLY A 1 164 ? -34.091 -3.519 4.101 1.00 81.88 164 GLY A N 1
ATOM 1330 C CA . GLY A 1 164 ? -33.991 -2.161 3.554 1.00 81.88 164 GLY A CA 1
ATOM 1331 C C . GLY A 1 164 ? -32.694 -1.402 3.878 1.00 81.88 164 GLY A C 1
ATOM 1332 O O . GLY A 1 164 ? -32.652 -0.198 3.643 1.00 81.88 164 GLY A O 1
ATOM 1333 N N . ALA A 1 165 ? -31.636 -2.057 4.382 1.00 78.81 165 ALA A N 1
ATOM 1334 C CA . ALA A 1 165 ? -30.343 -1.409 4.669 1.00 78.81 165 ALA A CA 1
ATOM 1335 C C . ALA A 1 165 ? -29.770 -0.647 3.467 1.00 78.81 165 ALA A C 1
ATOM 1337 O O . ALA A 1 165 ? -29.358 0.500 3.595 1.00 78.81 165 ALA A O 1
ATOM 1338 N N . VAL A 1 166 ? -29.820 -1.260 2.282 1.00 78.69 166 VAL A N 1
ATOM 1339 C CA . VAL A 1 166 ? -29.363 -0.640 1.031 1.00 78.69 166 VAL A CA 1
ATOM 1340 C C . VAL A 1 166 ? -30.170 0.622 0.720 1.00 78.69 166 VAL A C 1
ATOM 1342 O O . VAL A 1 166 ? -29.603 1.651 0.375 1.00 78.69 166 VAL A O 1
ATOM 1345 N N . GLN A 1 167 ? -31.492 0.576 0.897 1.00 82.94 167 GLN A N 1
ATOM 1346 C CA . GLN A 1 167 ? -32.357 1.725 0.640 1.00 82.94 167 GLN A CA 1
ATOM 1347 C C . GLN A 1 167 ? -32.096 2.871 1.628 1.00 82.94 167 GLN A C 1
ATOM 1349 O O . GLN A 1 167 ? -32.067 4.023 1.207 1.00 82.94 167 GLN A O 1
ATOM 1354 N N . ARG A 1 168 ? -31.833 2.561 2.906 1.00 80.75 168 ARG A N 1
ATOM 1355 C CA . ARG A 1 168 ? -31.411 3.553 3.908 1.00 80.75 168 ARG A CA 1
ATOM 1356 C C . ARG A 1 168 ? -30.046 4.155 3.589 1.00 80.75 168 ARG A C 1
ATOM 1358 O O . ARG A 1 168 ? -29.919 5.367 3.632 1.00 80.75 168 ARG A O 1
ATOM 1365 N N . LEU A 1 169 ? -29.070 3.346 3.170 1.00 77.19 169 LEU A N 1
ATOM 1366 C CA . LEU A 1 169 ? -27.759 3.844 2.735 1.00 77.19 169 LEU A CA 1
ATOM 1367 C C . LEU A 1 169 ? -27.877 4.849 1.588 1.00 77.19 169 LEU A C 1
ATOM 1369 O O . LEU A 1 169 ? -27.156 5.841 1.575 1.00 77.19 169 LEU A O 1
ATOM 1373 N N . TYR A 1 170 ? -28.769 4.613 0.625 1.00 79.50 170 TYR A N 1
ATOM 1374 C CA . TYR A 1 170 ? -28.988 5.570 -0.458 1.00 79.50 170 TYR A CA 1
ATOM 1375 C C . TYR A 1 170 ? -29.721 6.830 0.013 1.00 79.50 170 TYR A C 1
ATOM 1377 O O . TYR A 1 170 ? -29.328 7.913 -0.401 1.00 79.50 170 TYR A O 1
ATOM 1385 N N . GLN A 1 171 ? -30.712 6.709 0.903 1.00 79.25 171 GLN A N 1
ATOM 1386 C CA . GLN A 1 171 ? -31.460 7.851 1.452 1.00 79.25 171 GLN A CA 1
ATOM 1387 C C . GLN A 1 171 ? -30.608 8.738 2.375 1.00 79.25 171 GLN A C 1
ATOM 1389 O O . GLN A 1 171 ? -30.680 9.960 2.282 1.00 79.25 171 GLN A O 1
ATOM 1394 N N . ASP A 1 172 ? -29.758 8.142 3.212 1.00 68.75 172 ASP A N 1
ATOM 1395 C CA . ASP A 1 172 ? -28.869 8.868 4.129 1.00 68.75 172 ASP A CA 1
ATOM 1396 C C . ASP A 1 172 ? -27.728 9.583 3.377 1.00 68.75 172 ASP A C 1
ATOM 1398 O O . ASP A 1 172 ? -27.231 10.617 3.825 1.00 68.75 172 ASP A O 1
ATOM 1402 N N . ASN A 1 173 ? -27.341 9.075 2.199 1.00 60.22 173 ASN A N 1
ATOM 1403 C CA . ASN A 1 173 ? -26.301 9.662 1.349 1.00 60.22 173 ASN A CA 1
ATOM 1404 C C . ASN A 1 173 ? -26.821 10.678 0.312 1.00 60.22 173 ASN A C 1
ATOM 1406 O O . ASN A 1 173 ? -26.008 11.252 -0.411 1.00 60.22 173 ASN A O 1
ATOM 1410 N N . GLU A 1 174 ? -28.125 10.986 0.243 1.00 51.06 174 GLU A N 1
ATOM 1411 C CA . GLU A 1 174 ? -28.633 12.099 -0.593 1.00 51.06 174 GLU A CA 1
ATOM 1412 C C . GLU A 1 174 ? -28.156 13.490 -0.111 1.00 51.06 174 GLU A C 1
ATOM 1414 O O . GLU A 1 174 ? -28.335 14.482 -0.814 1.00 51.06 174 GLU A O 1
ATOM 1419 N N . GLY A 1 175 ? -27.483 13.581 1.045 1.00 49.78 175 GLY A N 1
ATOM 1420 C CA . GLY A 1 175 ? -26.784 14.787 1.512 1.00 49.78 175 GLY A CA 1
ATOM 1421 C C . GLY A 1 175 ? -25.301 14.888 1.125 1.00 49.78 175 GLY A C 1
ATOM 1422 O O . GLY A 1 175 ? -24.669 15.896 1.434 1.00 49.78 175 GLY A O 1
ATOM 1423 N N . ASN A 1 176 ? -24.724 13.867 0.484 1.00 49.62 176 ASN A N 1
ATOM 1424 C CA . ASN A 1 176 ? -23.314 13.857 0.088 1.00 49.62 176 ASN A CA 1
ATOM 1425 C C . ASN A 1 176 ? -23.134 13.097 -1.232 1.00 49.62 176 ASN A C 1
ATOM 1427 O O . ASN A 1 176 ? -22.443 12.080 -1.303 1.00 49.62 176 ASN A O 1
ATOM 1431 N N . GLN A 1 177 ? -23.813 13.576 -2.273 1.00 48.25 177 GLN A N 1
ATOM 1432 C CA . GLN A 1 177 ? -23.552 13.156 -3.645 1.00 48.25 177 GLN A CA 1
ATOM 1433 C C . GLN A 1 177 ? -22.670 14.205 -4.327 1.00 48.25 177 GLN A C 1
ATOM 1435 O O . GLN A 1 177 ? -22.856 15.407 -4.150 1.00 48.25 177 GLN A O 1
ATOM 1440 N N . ILE A 1 178 ? -21.670 13.676 -5.024 1.00 39.03 178 ILE A N 1
ATOM 1441 C CA . ILE A 1 178 ? -20.594 14.328 -5.775 1.00 39.03 178 ILE A CA 1
ATOM 1442 C C . ILE A 1 178 ? -21.159 15.284 -6.832 1.00 39.03 178 ILE A C 1
ATOM 1444 O O . ILE A 1 178 ? -22.169 14.907 -7.468 1.00 39.03 178 ILE A O 1
#

Sequence (178 aa):
MPDPVIFVTILFIPVTFVLVNNYITKYYQTKIEYLTNEFLIQKLDASDEEIDLSVKRDSRFPNIEYLRNRGSDEKGPAFGIKDRKFSTKGKRVDAMKNRDYDDIEAINSTGEEMLRIANEIQSQKSSITWSKSETTDQDIIEAGVDNLGDLIKTGWFEKNRQDGAVQRLYQDNEGNQI

Secondary structure (DSSP, 8-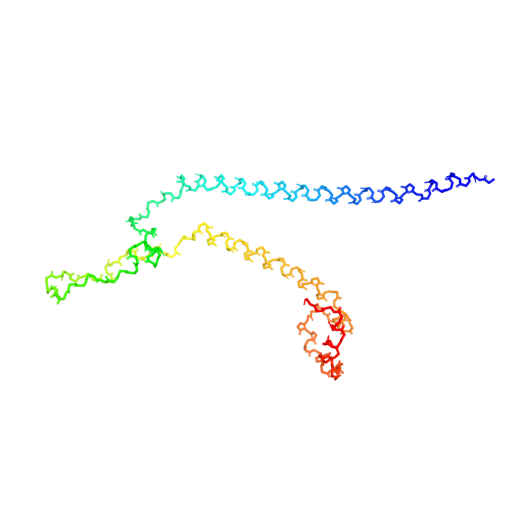state):
---HHHHHHHHHHHHHHHHHHHHHHHHHHHHHHHHHHHHHHHHHHHHHHHHHHH-----SSTTHHHHHTTTTSTT-S------SS--TTPPP--TTT--TTSSTTS---HHHHHHHHHHHHHHHHHHHHHHHHHHH-HHHHHHT-SSHHHHHHTTHHHHT--TTHHHHHHHHGGGS--